Protein AF-A0A242K0G6-F1 (afdb_monomer_lite)

Secondary structure (DSSP, 8-state):
--HHHHHHHHHHHHHTT-S--EEEEEE--S-HHHHHHHHHHHHHHTTT-TTEEEESS--SS-EEEEEESS---S--SEEEEEE-S-TT-HHHHHHHHHHHHHHHHHTT-

Sequence (109 aa):
MYYQYGLYSLVYSLRRFRKNKINIALLLNTSSFLFATFLADLEDSLHNNPSIQVTKYIADETYDLVITNLTINKLLNASYTYMMTNVVNQDEIKRISSVIEKIVLEKRS

Organism: NCBI:txid1987383

Structure (mmCIF, N/CA/C/O backbone):
data_AF-A0A242K0G6-F1
#
_entry.id   AF-A0A242K0G6-F1
#
loop_
_atom_site.group_PDB
_atom_site.id
_atom_site.type_symbol
_atom_site.label_atom_id
_atom_site.label_alt_id
_atom_site.label_comp_id
_atom_site.label_asym_id
_atom_site.label_entity_id
_atom_site.label_seq_id
_atom_site.pdbx_PDB_ins_code
_atom_site.Cartn_x
_atom_site.Cartn_y
_atom_site.Cartn_z
_atom_site.occupancy
_atom_site.B_iso_or_equiv
_atom_site.auth_seq_id
_atom_site.auth_comp_id
_atom_site.auth_asym_id
_atom_site.auth_atom_id
_atom_site.pdbx_PDB_model_num
ATOM 1 N N . MET A 1 1 ? 4.506 -13.575 36.862 1.00 47.53 1 MET A N 1
ATOM 2 C CA . MET A 1 1 ? 4.973 -13.678 35.458 1.00 47.53 1 MET A CA 1
ATOM 3 C C . MET A 1 1 ? 3.967 -14.304 34.473 1.00 47.53 1 MET A C 1
ATOM 5 O O . MET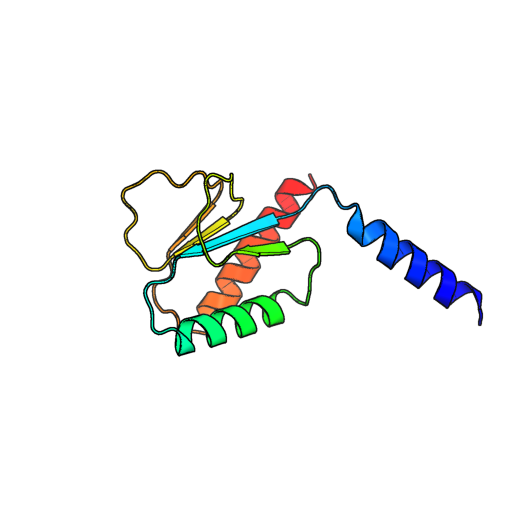 A 1 1 ? 4.265 -14.310 33.292 1.00 47.53 1 MET A O 1
ATOM 9 N N . TYR A 1 2 ? 2.760 -14.739 34.880 1.00 48.84 2 TYR A N 1
ATOM 10 C CA . TYR A 1 2 ? 1.755 -15.316 33.955 1.00 48.84 2 TYR A CA 1
ATOM 11 C C . TYR A 1 2 ? 0.701 -14.322 33.417 1.00 48.84 2 TYR A C 1
ATOM 13 O O . TYR A 1 2 ? 0.125 -14.547 32.358 1.00 48.84 2 TYR A O 1
ATOM 21 N N . TYR A 1 3 ? 0.479 -13.190 34.095 1.00 46.94 3 TYR A N 1
ATOM 22 C CA . TYR A 1 3 ? -0.548 -12.207 33.710 1.00 46.94 3 TYR A CA 1
ATOM 23 C C . TYR A 1 3 ? -0.219 -11.396 32.446 1.00 46.94 3 TYR A C 1
ATOM 25 O O . TYR A 1 3 ? -1.129 -10.989 31.727 1.00 46.94 3 TYR A O 1
ATOM 33 N N . GLN A 1 4 ? 1.065 -11.183 32.138 1.00 48.81 4 GLN A N 1
ATOM 34 C CA . GLN A 1 4 ? 1.466 -10.441 30.937 1.00 48.81 4 GLN A CA 1
ATOM 35 C C . GLN A 1 4 ? 1.080 -11.192 29.654 1.00 48.81 4 GLN A C 1
ATOM 37 O O . GLN A 1 4 ? 0.555 -10.580 28.730 1.00 48.81 4 GLN A O 1
ATOM 42 N N . TYR A 1 5 ? 1.241 -12.518 29.617 1.00 53.62 5 TYR A N 1
ATOM 43 C CA . TYR A 1 5 ? 0.942 -13.328 28.430 1.00 53.62 5 TYR A CA 1
ATOM 44 C C . TYR A 1 5 ? -0.556 -13.373 28.089 1.00 53.62 5 TYR A C 1
ATOM 46 O O . TYR A 1 5 ? -0.922 -13.303 26.915 1.00 53.62 5 TYR A O 1
ATOM 54 N N . GLY A 1 6 ? -1.432 -13.403 29.101 1.00 54.28 6 GLY A N 1
ATOM 55 C CA . GLY A 1 6 ? -2.884 -13.353 28.894 1.00 54.28 6 GLY A CA 1
ATOM 56 C C . GLY A 1 6 ? -3.338 -12.039 28.252 1.00 54.28 6 GLY A C 1
ATOM 57 O O . GLY A 1 6 ? -4.087 -12.056 27.272 1.00 54.28 6 GLY A O 1
ATOM 58 N N . LEU A 1 7 ? -2.809 -10.910 28.739 1.00 55.41 7 LEU A N 1
ATOM 59 C CA . LEU A 1 7 ? -3.095 -9.576 28.200 1.00 55.41 7 LEU A CA 1
ATOM 60 C C . LEU A 1 7 ? -2.614 -9.418 26.753 1.00 55.41 7 LEU A C 1
ATOM 62 O O . LEU A 1 7 ? -3.364 -8.907 25.923 1.00 55.41 7 LEU A O 1
ATOM 66 N N . TYR A 1 8 ? -1.419 -9.915 26.415 1.00 55.47 8 TYR A N 1
ATOM 67 C CA . TYR A 1 8 ? -0.936 -9.903 25.029 1.00 55.47 8 TYR A CA 1
ATOM 68 C C . TYR A 1 8 ? -1.841 -10.713 24.089 1.00 55.47 8 TYR A C 1
ATOM 70 O O . TYR A 1 8 ? -2.148 -10.242 22.993 1.00 55.47 8 TYR A O 1
ATOM 78 N N . SER A 1 9 ? -2.331 -11.882 24.519 1.00 55.38 9 SER A N 1
ATOM 79 C CA . SER A 1 9 ? -3.231 -12.707 23.695 1.00 55.38 9 SER A CA 1
ATOM 80 C C . SER A 1 9 ? -4.601 -12.051 23.465 1.00 55.38 9 SER A C 1
ATOM 82 O O . SER A 1 9 ? -5.144 -12.110 22.360 1.00 55.38 9 SER A O 1
ATOM 84 N N . LEU A 1 10 ? -5.133 -11.356 24.476 1.00 50.97 10 LEU A N 1
ATOM 85 C CA . LEU A 1 10 ? -6.399 -10.628 24.388 1.00 50.97 10 LEU A CA 1
ATOM 86 C C . LEU A 1 10 ? -6.272 -9.401 23.484 1.00 50.97 10 LEU A C 1
ATOM 88 O O . LEU A 1 10 ? -7.116 -9.195 22.616 1.00 50.97 10 LEU A O 1
ATOM 92 N N . VAL A 1 11 ? -5.190 -8.629 23.612 1.00 57.94 11 VAL A N 1
ATOM 93 C CA . VAL A 1 11 ? -4.907 -7.485 22.729 1.00 57.94 11 VAL A CA 1
ATOM 94 C C . VAL A 1 11 ? -4.702 -7.939 21.281 1.00 57.94 11 VAL A C 1
ATOM 96 O O . VAL A 1 11 ? -5.195 -7.291 20.355 1.00 57.94 11 VAL A O 1
ATOM 99 N N . TYR A 1 12 ? -4.025 -9.069 21.067 1.00 51.62 12 TYR A N 1
ATOM 100 C CA . TYR A 1 12 ? -3.844 -9.662 19.742 1.00 51.62 12 TYR A CA 1
ATOM 101 C C . TYR A 1 12 ? -5.175 -10.137 19.133 1.00 51.62 12 TYR A C 1
ATOM 103 O O . TYR A 1 12 ? -5.448 -9.894 17.958 1.00 51.62 12 TYR A O 1
ATOM 111 N N . SER A 1 13 ? -6.050 -10.731 19.947 1.00 50.00 13 SER A N 1
ATOM 112 C CA . SER A 1 13 ? -7.374 -11.196 19.514 1.00 50.00 13 SER A CA 1
ATOM 113 C C . SER A 1 13 ? -8.330 -10.033 19.220 1.00 50.00 13 SER A C 1
ATOM 115 O O . SER A 1 13 ? -9.03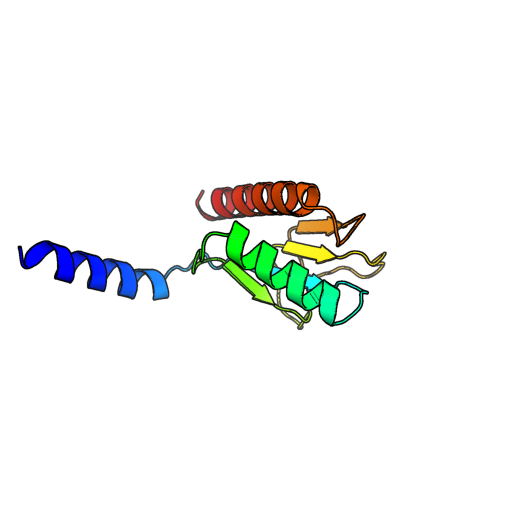6 -10.044 18.212 1.00 50.00 13 SER A O 1
ATOM 117 N N . LEU A 1 14 ? -8.300 -8.976 20.039 1.00 52.69 14 LEU A N 1
ATOM 118 C CA . LEU A 1 14 ? -9.075 -7.746 19.839 1.00 52.69 14 LEU A CA 1
ATOM 119 C C . LEU A 1 14 ? -8.589 -6.936 18.624 1.00 52.69 14 LEU A C 1
ATOM 121 O O . LEU A 1 14 ? -9.380 -6.237 17.991 1.00 52.69 14 LEU A O 1
ATOM 125 N N . ARG A 1 15 ? -7.313 -7.076 18.231 1.00 50.75 15 ARG A N 1
ATOM 126 C CA . ARG A 1 15 ? -6.755 -6.494 16.994 1.00 50.75 15 ARG A CA 1
ATOM 127 C C . ARG A 1 15 ? -7.494 -6.967 15.736 1.00 50.75 15 ARG A C 1
ATOM 129 O O . ARG A 1 15 ? -7.649 -6.172 14.812 1.00 50.75 15 ARG A O 1
ATOM 136 N N . ARG A 1 16 ? -8.008 -8.205 15.718 1.00 46.72 16 ARG A N 1
ATOM 137 C CA . ARG A 1 16 ? -8.769 -8.782 14.591 1.00 46.72 16 ARG A CA 1
ATOM 138 C C . ARG A 1 16 ? -10.142 -8.121 14.379 1.00 46.72 16 ARG A C 1
ATOM 140 O O . ARG A 1 16 ? -10.680 -8.201 13.279 1.00 46.72 16 ARG A O 1
ATOM 147 N N . PHE A 1 17 ? -10.674 -7.432 15.394 1.00 47.28 17 PHE A N 1
ATOM 148 C CA . PHE A 1 17 ? -11.991 -6.776 15.383 1.00 47.28 17 PHE A CA 1
ATOM 149 C C . PHE A 1 17 ? -11.937 -5.250 15.194 1.00 47.28 17 PHE A C 1
ATOM 151 O O . PHE A 1 17 ? -12.949 -4.568 15.365 1.00 47.28 17 PHE A O 1
ATOM 158 N N . ARG A 1 18 ? -10.780 -4.676 14.832 1.00 53.28 18 ARG A N 1
ATOM 159 C CA . ARG A 1 18 ? -10.694 -3.239 14.527 1.00 53.28 18 ARG A CA 1
ATOM 160 C C . ARG A 1 18 ? -11.541 -2.905 13.293 1.00 53.28 18 ARG A C 1
ATOM 162 O O . ARG A 1 18 ? -11.204 -3.300 12.183 1.00 53.28 18 ARG A O 1
ATOM 169 N N . LYS A 1 19 ? -12.608 -2.125 13.503 1.00 53.19 19 LYS A N 1
ATOM 170 C CA . LYS A 1 19 ? -13.496 -1.574 12.460 1.00 53.19 19 LYS A CA 1
ATOM 171 C C . LYS A 1 19 ? -12.808 -0.576 11.513 1.00 53.19 19 LYS A C 1
ATOM 173 O O . LYS A 1 19 ? -13.338 -0.295 10.448 1.00 53.19 19 LYS A O 1
ATOM 178 N N . ASN A 1 20 ? -11.612 -0.098 11.856 1.00 61.66 20 ASN A N 1
ATOM 179 C CA . ASN A 1 20 ? -10.884 0.916 11.089 1.00 61.66 20 ASN A CA 1
ATOM 180 C C . ASN A 1 20 ? -9.800 0.267 10.225 1.00 61.66 20 ASN A C 1
ATOM 182 O O . ASN A 1 20 ? -8.614 0.558 10.394 1.00 61.66 20 ASN A O 1
ATOM 186 N N . LYS A 1 21 ? -10.201 -0.662 9.352 1.00 71.81 21 LYS A N 1
ATOM 187 C CA . LYS A 1 21 ? -9.302 -1.150 8.307 1.00 71.81 21 LYS A CA 1
ATOM 188 C C . LYS A 1 21 ? -9.128 -0.061 7.248 1.00 71.81 21 LYS A C 1
ATOM 190 O O . LYS A 1 21 ? -10.092 0.614 6.887 1.00 71.81 21 LYS A O 1
ATOM 195 N N . ILE A 1 22 ? -7.889 0.135 6.823 1.00 76.88 22 ILE A N 1
ATOM 196 C CA . ILE A 1 22 ? -7.490 1.050 5.764 1.00 76.88 22 ILE A CA 1
ATOM 197 C C . ILE A 1 22 ? -7.190 0.200 4.548 1.00 76.88 22 ILE A C 1
ATOM 199 O O . ILE A 1 22 ? -6.232 -0.573 4.559 1.00 76.88 22 ILE A O 1
ATOM 203 N N . ASN A 1 23 ? -8.028 0.333 3.531 1.00 82.06 23 ASN A N 1
ATOM 204 C CA . ASN A 1 23 ? -7.904 -0.410 2.292 1.00 82.06 23 ASN A CA 1
ATOM 205 C C . ASN A 1 23 ? -7.095 0.426 1.307 1.00 82.06 23 ASN A C 1
ATOM 207 O O . ASN A 1 23 ? -7.531 1.493 0.873 1.00 82.06 23 ASN A O 1
ATOM 211 N N . ILE A 1 24 ? -5.910 -0.063 0.967 1.00 83.50 24 ILE A N 1
ATOM 212 C CA . ILE A 1 24 ? -4.997 0.578 0.031 1.00 83.50 24 ILE A CA 1
ATOM 213 C C . ILE A 1 24 ? -4.959 -0.259 -1.240 1.00 83.50 24 ILE A C 1
ATOM 215 O O . ILE A 1 24 ? -4.724 -1.466 -1.183 1.00 83.50 24 ILE A O 1
ATOM 219 N N . ALA A 1 25 ? -5.165 0.373 -2.387 1.00 83.69 25 ALA A N 1
ATOM 220 C CA . ALA A 1 25 ? -4.983 -0.249 -3.690 1.00 83.69 25 ALA A CA 1
ATOM 221 C C . ALA A 1 25 ? -3.680 0.238 -4.332 1.00 83.69 25 ALA A C 1
ATOM 223 O O . ALA A 1 25 ? -3.400 1.435 -4.372 1.00 83.69 25 ALA A O 1
ATOM 224 N N . LEU A 1 26 ? -2.891 -0.697 -4.855 1.00 85.00 26 LEU A N 1
ATOM 225 C CA . LEU A 1 26 ? -1.682 -0.428 -5.627 1.00 85.00 26 LEU A CA 1
ATOM 226 C C . LEU A 1 26 ? -1.949 -0.679 -7.105 1.00 85.00 26 LEU A C 1
ATOM 228 O O . LEU A 1 26 ? -2.214 -1.807 -7.508 1.00 85.00 26 LEU A O 1
ATOM 232 N N . LEU A 1 27 ? -1.816 0.363 -7.920 1.00 83.25 27 LEU A N 1
ATOM 233 C CA . LEU A 1 27 ? -1.930 0.289 -9.372 1.00 83.25 27 LEU A CA 1
ATOM 234 C C . LEU A 1 27 ? -0.652 0.824 -10.017 1.00 83.25 27 LEU A C 1
ATOM 236 O O . LEU A 1 27 ? -0.592 1.970 -10.466 1.00 83.25 27 LEU A O 1
ATOM 240 N N . LEU A 1 28 ? 0.382 -0.013 -10.040 1.00 83.06 28 LEU A N 1
ATOM 241 C CA . LEU A 1 28 ? 1.688 0.343 -10.582 1.00 83.06 28 LEU A CA 1
ATOM 242 C C . LEU A 1 28 ? 1.940 -0.389 -11.902 1.00 83.06 28 LEU A C 1
ATOM 244 O O . LEU A 1 28 ? 1.994 -1.615 -11.947 1.00 83.06 28 LEU A O 1
ATOM 248 N N . ASN A 1 29 ? 2.143 0.371 -12.973 1.00 83.56 29 ASN A N 1
ATOM 249 C CA . ASN A 1 29 ? 2.664 -0.114 -14.241 1.00 83.56 29 ASN A CA 1
ATOM 250 C C . ASN A 1 29 ? 4.193 -0.181 -14.166 1.00 83.56 29 ASN A C 1
ATOM 252 O O . ASN A 1 29 ? 4.883 0.820 -14.365 1.00 83.56 29 ASN A O 1
ATOM 256 N N . THR A 1 30 ? 4.710 -1.345 -13.786 1.00 81.56 30 THR A N 1
ATOM 257 C CA . THR A 1 30 ? 6.141 -1.621 -13.620 1.00 81.56 30 THR A CA 1
ATOM 258 C C . THR A 1 30 ? 6.408 -3.121 -13.789 1.00 81.56 30 THR A C 1
ATOM 260 O O . THR A 1 30 ? 5.474 -3.911 -13.933 1.00 81.56 30 THR A O 1
ATOM 263 N N . SER A 1 31 ? 7.677 -3.538 -13.783 1.00 85.31 31 SER A N 1
ATOM 264 C CA . SER A 1 31 ? 8.022 -4.962 -13.827 1.00 85.31 31 SER A CA 1
ATOM 265 C C . SER A 1 31 ? 7.550 -5.683 -12.560 1.00 85.31 31 SER A C 1
ATOM 267 O O . SER A 1 31 ? 7.539 -5.110 -11.470 1.00 85.31 31 SER A O 1
ATOM 269 N N . SER A 1 32 ? 7.204 -6.969 -12.672 1.00 83.12 32 SER A N 1
ATOM 270 C CA . SER A 1 32 ? 6.748 -7.769 -11.524 1.00 83.12 32 SER A CA 1
ATOM 271 C C . SER A 1 32 ? 7.763 -7.798 -10.378 1.00 83.12 32 SER A C 1
ATOM 273 O O . SER A 1 32 ? 7.367 -7.844 -9.217 1.00 83.12 32 SER A O 1
ATOM 275 N N . PHE A 1 33 ? 9.059 -7.730 -10.704 1.00 82.38 33 PHE A N 1
ATOM 276 C CA . PHE A 1 33 ? 10.138 -7.633 -9.725 1.00 82.38 33 PHE A CA 1
ATOM 277 C C . PHE A 1 33 ? 10.057 -6.325 -8.931 1.00 82.38 33 PHE A C 1
ATOM 279 O O . PHE A 1 33 ? 9.927 -6.363 -7.714 1.00 82.38 33 PHE A O 1
ATOM 286 N N . LEU A 1 34 ? 10.042 -5.176 -9.617 1.00 81.88 34 LEU A N 1
ATOM 287 C CA . LEU A 1 34 ? 9.971 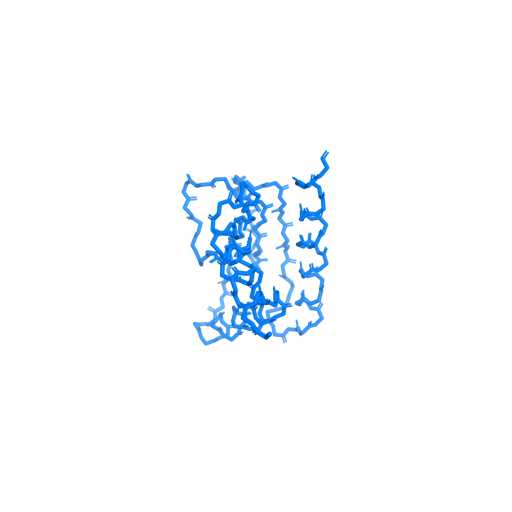-3.866 -8.961 1.00 81.88 34 LEU A CA 1
ATOM 288 C C . LEU A 1 34 ? 8.675 -3.691 -8.169 1.00 81.88 34 LEU A C 1
ATOM 290 O O . LEU A 1 34 ? 8.688 -3.106 -7.092 1.00 81.88 34 LEU A O 1
ATOM 294 N N . PHE A 1 35 ? 7.568 -4.229 -8.680 1.00 84.25 35 PHE A N 1
ATOM 295 C CA . PHE A 1 35 ? 6.298 -4.248 -7.966 1.00 84.25 35 PHE A CA 1
ATOM 296 C C . PHE A 1 35 ? 6.408 -5.010 -6.639 1.00 84.25 35 PHE A C 1
ATOM 298 O O . PHE A 1 35 ? 5.962 -4.521 -5.604 1.00 84.25 35 PHE A O 1
ATOM 305 N N . ALA A 1 36 ? 6.985 -6.215 -6.666 1.00 82.19 36 ALA A N 1
ATOM 306 C CA . ALA A 1 36 ? 7.117 -7.054 -5.480 1.00 82.19 36 ALA A CA 1
ATOM 307 C C . ALA A 1 36 ? 8.065 -6.436 -4.446 1.00 82.19 36 ALA A C 1
ATOM 309 O O . ALA A 1 36 ? 7.735 -6.435 -3.264 1.00 82.19 36 ALA A O 1
ATOM 310 N N . THR A 1 37 ? 9.194 -5.875 -4.890 1.00 84.12 37 THR A N 1
ATOM 311 C CA . THR A 1 37 ? 10.134 -5.162 -4.016 1.00 84.12 37 THR A CA 1
ATOM 312 C C . THR A 1 37 ? 9.470 -3.953 -3.368 1.00 84.12 37 THR A C 1
ATOM 314 O O . THR A 1 37 ? 9.496 -3.831 -2.152 1.00 84.12 37 THR A O 1
ATOM 317 N N . PHE A 1 38 ? 8.790 -3.115 -4.154 1.00 84.50 38 PHE A N 1
ATOM 318 C CA . PHE A 1 38 ? 8.094 -1.946 -3.623 1.00 84.50 38 PHE A CA 1
ATOM 319 C C . PHE A 1 38 ? 7.006 -2.323 -2.612 1.00 84.50 38 PHE A C 1
ATOM 321 O O . PHE A 1 38 ? 6.870 -1.677 -1.578 1.00 84.50 38 PHE A O 1
ATOM 328 N N . LEU A 1 39 ? 6.226 -3.369 -2.902 1.00 83.56 39 LEU A N 1
ATOM 329 C CA . LEU A 1 39 ? 5.206 -3.845 -1.975 1.00 83.56 39 LEU A CA 1
ATOM 330 C C . LEU A 1 39 ? 5.826 -4.318 -0.656 1.00 83.56 39 LEU A C 1
ATOM 332 O O . LEU A 1 39 ? 5.311 -3.953 0.393 1.00 83.56 39 LEU A O 1
ATOM 336 N N . ALA A 1 40 ? 6.912 -5.090 -0.712 1.00 82.56 40 ALA A N 1
ATOM 337 C CA . ALA A 1 40 ? 7.604 -5.557 0.484 1.00 82.56 40 ALA A CA 1
ATOM 338 C C . ALA A 1 40 ? 8.148 -4.379 1.307 1.00 82.56 40 ALA A C 1
ATOM 340 O O . ALA A 1 40 ? 7.875 -4.294 2.500 1.00 82.56 40 ALA A O 1
ATOM 341 N N . ASP A 1 41 ? 8.814 -3.418 0.660 1.00 83.69 41 ASP A N 1
ATOM 342 C CA . ASP A 1 41 ? 9.348 -2.230 1.334 1.00 83.69 41 ASP A CA 1
ATOM 343 C C . ASP A 1 41 ? 8.230 -1.366 1.952 1.00 83.69 41 ASP A C 1
ATOM 345 O O . ASP A 1 41 ? 8.392 -0.788 3.031 1.00 83.69 41 ASP A O 1
ATOM 349 N N . LEU A 1 42 ? 7.076 -1.276 1.282 1.00 82.06 42 LEU A N 1
ATOM 350 C CA . LEU A 1 42 ? 5.899 -0.572 1.788 1.00 82.06 42 LEU A CA 1
ATOM 351 C C . LEU A 1 42 ? 5.287 -1.301 2.993 1.00 82.06 42 LEU A C 1
ATOM 353 O O . LEU A 1 42 ? 4.986 -0.664 4.001 1.00 82.06 42 LEU A O 1
ATOM 357 N N . GLU A 1 43 ? 5.108 -2.619 2.910 1.00 79.75 43 GLU A N 1
ATOM 358 C CA . GLU A 1 43 ? 4.601 -3.446 4.012 1.00 79.75 43 GLU A CA 1
ATOM 359 C C . GLU A 1 43 ? 5.526 -3.374 5.241 1.00 79.75 43 GLU A C 1
ATOM 361 O O . GLU A 1 43 ? 5.042 -3.190 6.366 1.00 79.75 43 GLU A O 1
ATOM 366 N N . ASP A 1 44 ? 6.843 -3.405 5.021 1.00 80.56 44 ASP A N 1
ATOM 367 C CA . ASP A 1 44 ? 7.863 -3.249 6.060 1.00 80.56 44 ASP A CA 1
ATOM 368 C C . ASP A 1 44 ? 7.835 -1.844 6.682 1.00 80.56 44 ASP A C 1
ATOM 370 O O . ASP A 1 44 ? 7.829 -1.703 7.911 1.00 80.56 44 ASP A O 1
ATOM 374 N N . SER A 1 45 ? 7.744 -0.785 5.865 1.00 77.25 45 SER A N 1
ATOM 375 C CA . SER A 1 45 ? 7.646 0.597 6.361 1.00 77.25 45 SER A CA 1
ATOM 376 C C . SER A 1 45 ? 6.414 0.796 7.247 1.00 77.25 45 SER A C 1
ATOM 378 O O . SER A 1 45 ? 6.496 1.448 8.293 1.00 77.25 45 SER A O 1
ATOM 380 N N . LEU A 1 46 ? 5.296 0.163 6.887 1.00 76.50 46 LEU A N 1
ATOM 381 C CA . LEU A 1 46 ? 4.029 0.226 7.614 1.00 76.50 46 LEU A CA 1
ATOM 382 C C . LEU A 1 46 ? 3.992 -0.652 8.883 1.00 76.50 46 LEU A C 1
ATOM 384 O O . LEU A 1 46 ? 2.934 -0.787 9.509 1.00 76.50 46 LEU A O 1
ATOM 388 N N . HIS A 1 47 ? 5.141 -1.190 9.317 1.00 64.81 47 HIS A N 1
ATOM 389 C CA . HIS A 1 47 ? 5.352 -1.827 10.625 1.00 64.81 47 HIS A CA 1
ATOM 390 C C . HIS A 1 47 ? 4.359 -2.957 10.946 1.00 64.81 47 HIS A C 1
ATOM 392 O O . HIS A 1 47 ? 3.952 -3.126 12.102 1.00 64.81 47 HIS A O 1
ATOM 398 N N . ASN A 1 48 ? 3.934 -3.740 9.946 1.00 59.00 48 ASN A N 1
ATOM 399 C CA . ASN A 1 48 ? 2.923 -4.786 10.138 1.00 59.00 48 ASN A CA 1
ATOM 400 C C . ASN A 1 48 ? 1.670 -4.264 10.869 1.00 59.00 48 ASN A C 1
ATOM 402 O O . ASN A 1 48 ? 1.135 -4.926 11.765 1.00 59.00 48 ASN A O 1
ATOM 406 N N . ASN A 1 49 ? 1.213 -3.046 10.557 1.00 65.00 49 ASN A N 1
ATOM 407 C CA . ASN A 1 49 ? -0.016 -2.525 11.137 1.00 65.00 49 ASN A CA 1
ATOM 408 C C . ASN A 1 49 ? -1.196 -3.363 10.614 1.00 65.00 49 ASN A C 1
ATOM 410 O O . ASN A 1 49 ? -1.591 -3.205 9.461 1.00 65.00 49 ASN A O 1
ATOM 414 N N . PRO A 1 50 ? -1.836 -4.200 11.456 1.00 62.16 50 PRO A N 1
ATOM 415 C CA . PRO A 1 50 ? -2.880 -5.127 11.007 1.00 62.16 50 PRO A CA 1
ATOM 416 C C . PRO A 1 50 ? -4.168 -4.406 10.585 1.00 62.16 50 PRO A C 1
ATOM 418 O O . PRO A 1 50 ? -5.131 -5.036 10.154 1.00 62.16 50 PRO A O 1
ATOM 421 N N . SER A 1 51 ? -4.207 -3.085 10.775 1.00 65.81 51 SER A N 1
ATOM 422 C CA . SER A 1 51 ? -5.304 -2.223 10.355 1.00 65.81 51 SER A CA 1
ATOM 423 C C . SER A 1 51 ? -5.121 -1.736 8.914 1.00 65.81 51 SER A C 1
ATOM 425 O O . SER A 1 51 ? -6.018 -1.076 8.419 1.00 65.81 51 SER A O 1
ATOM 427 N N . ILE A 1 52 ? -3.996 -2.018 8.250 1.00 72.69 52 ILE A N 1
ATOM 428 C CA . ILE A 1 52 ? -3.750 -1.631 6.858 1.00 72.69 52 ILE A CA 1
ATOM 429 C C . ILE A 1 52 ? -3.781 -2.889 5.999 1.00 72.69 52 ILE A C 1
ATOM 431 O O . ILE A 1 52 ? -3.109 -3.873 6.297 1.00 72.69 52 ILE A O 1
ATOM 435 N N . GLN A 1 53 ? -4.576 -2.853 4.938 1.00 75.88 53 GLN A N 1
ATOM 436 C CA . GLN A 1 53 ? -4.667 -3.913 3.952 1.00 75.88 53 GLN A CA 1
ATOM 437 C C . GLN A 1 53 ? -4.265 -3.343 2.599 1.00 75.88 53 GLN A C 1
ATOM 439 O O . GLN A 1 53 ? -4.920 -2.441 2.084 1.00 75.88 53 GLN A O 1
ATOM 444 N N . VAL A 1 54 ? -3.191 -3.880 2.026 1.00 77.56 54 VAL A N 1
ATOM 445 C CA . VAL A 1 54 ? -2.699 -3.481 0.708 1.00 77.56 54 VAL A CA 1
ATOM 446 C C . VAL A 1 54 ? -3.145 -4.518 -0.320 1.00 77.56 54 VAL A C 1
ATOM 448 O O . VAL A 1 54 ? -2.927 -5.717 -0.158 1.00 77.56 54 VAL A O 1
ATOM 451 N N . THR A 1 55 ? -3.804 -4.065 -1.380 1.00 77.12 55 THR A N 1
ATOM 452 C CA . THR A 1 55 ? -4.337 -4.904 -2.457 1.00 77.12 55 THR A CA 1
ATOM 453 C C . THR A 1 55 ? -3.667 -4.542 -3.776 1.00 77.12 55 THR A C 1
ATOM 455 O O . THR A 1 55 ? -3.515 -3.373 -4.117 1.00 77.12 55 THR A O 1
ATOM 458 N N . LYS A 1 56 ? -3.229 -5.564 -4.517 1.00 68.81 56 LYS A N 1
ATOM 459 C CA . LYS A 1 56 ? -2.483 -5.410 -5.780 1.00 68.81 56 LYS A CA 1
ATOM 460 C C . LYS A 1 56 ? -3.369 -5.064 -6.980 1.00 68.81 56 LYS A C 1
ATOM 462 O O . LYS A 1 56 ? -2.857 -4.723 -8.038 1.00 68.81 56 LYS A O 1
ATOM 467 N N . TYR A 1 57 ? -4.680 -5.230 -6.832 1.00 65.12 57 TYR A N 1
ATOM 468 C CA . TYR A 1 57 ? -5.651 -5.091 -7.906 1.00 65.12 57 TYR A CA 1
ATOM 469 C C . TYR A 1 57 ? -6.829 -4.272 -7.403 1.00 65.12 57 TYR A C 1
ATOM 471 O O . TYR A 1 57 ? -7.317 -4.505 -6.298 1.00 65.12 57 TYR A O 1
ATOM 479 N N . ILE A 1 58 ? -7.270 -3.329 -8.232 1.00 64.38 58 ILE A N 1
ATOM 480 C CA . ILE A 1 58 ? -8.490 -2.565 -7.993 1.00 64.38 58 ILE A CA 1
ATOM 481 C C . ILE A 1 58 ? -9.666 -3.488 -8.320 1.00 64.38 58 ILE A C 1
ATOM 483 O O . ILE A 1 58 ? -9.856 -3.866 -9.475 1.00 64.38 58 ILE A O 1
ATOM 487 N N . ALA A 1 59 ? -10.405 -3.885 -7.293 1.00 63.19 59 ALA A N 1
ATOM 488 C CA . ALA A 1 59 ? -11.718 -4.507 -7.397 1.00 63.19 59 ALA A CA 1
ATOM 489 C C . ALA A 1 59 ? -12.811 -3.420 -7.367 1.00 63.19 59 ALA A C 1
ATOM 491 O O . ALA A 1 59 ? -12.511 -2.247 -7.132 1.00 63.19 59 ALA A O 1
ATOM 492 N N . ASP A 1 60 ? -14.077 -3.800 -7.567 1.00 59.50 60 ASP A N 1
ATOM 493 C CA . ASP A 1 60 ? -15.247 -2.930 -7.339 1.00 59.50 60 A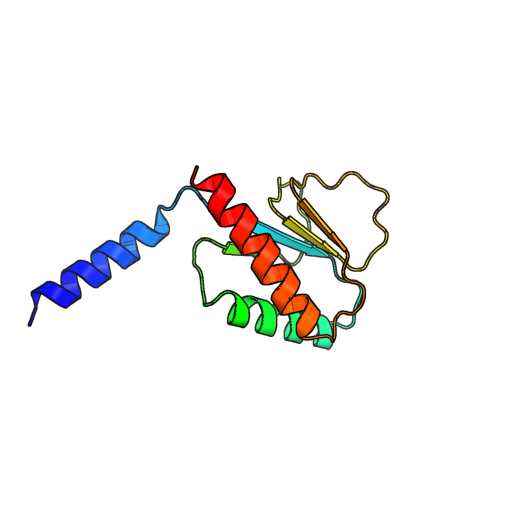SP A CA 1
ATOM 494 C C . ASP A 1 60 ? -15.478 -2.697 -5.830 1.00 59.50 60 ASP A C 1
ATOM 496 O O . ASP A 1 60 ? -16.540 -2.966 -5.272 1.00 59.50 60 ASP A O 1
ATOM 500 N N . GLU A 1 61 ? -14.444 -2.218 -5.146 1.00 66.06 61 GLU A N 1
ATOM 501 C CA . GLU A 1 61 ? -14.432 -1.901 -3.726 1.00 66.06 61 GLU A CA 1
ATOM 502 C C . GLU A 1 61 ? -14.075 -0.422 -3.528 1.00 66.06 61 GLU A C 1
ATOM 504 O O . GLU A 1 61 ? -13.395 0.202 -4.345 1.00 66.06 61 GLU A O 1
ATOM 509 N N . THR A 1 62 ? -14.557 0.164 -2.431 1.00 75.06 62 THR A N 1
ATOM 510 C CA . THR A 1 62 ? -14.157 1.511 -2.015 1.00 75.06 62 THR A CA 1
ATOM 511 C C . THR A 1 62 ? -12.818 1.442 -1.292 1.00 75.06 62 THR A C 1
ATOM 513 O O . THR A 1 62 ? -12.705 0.784 -0.251 1.00 75.06 62 THR A O 1
ATOM 516 N N . TYR A 1 63 ? -11.824 2.147 -1.821 1.00 80.12 63 TYR A N 1
ATOM 517 C CA . TYR A 1 63 ? -10.489 2.235 -1.242 1.00 80.12 63 TYR A CA 1
ATOM 518 C C . TYR A 1 63 ? -10.322 3.528 -0.449 1.00 80.12 63 TYR A C 1
ATOM 520 O O . TYR A 1 63 ? -10.871 4.574 -0.783 1.00 80.12 63 TYR A O 1
ATOM 528 N N . ASP A 1 64 ? -9.522 3.483 0.606 1.00 80.81 64 ASP A N 1
ATOM 529 C CA . ASP A 1 64 ? -9.163 4.692 1.343 1.00 80.81 64 ASP A CA 1
ATOM 530 C C . ASP A 1 64 ? -8.034 5.437 0.638 1.00 80.81 64 ASP A C 1
ATOM 532 O O . ASP A 1 64 ? -8.033 6.664 0.583 1.00 80.81 64 ASP A O 1
ATOM 536 N N . LEU A 1 65 ? -7.098 4.688 0.054 1.00 84.31 65 LEU A N 1
ATOM 537 C CA . LEU A 1 65 ? -5.975 5.226 -0.699 1.00 84.31 65 LEU A CA 1
ATOM 538 C C . LEU A 1 65 ? -5.719 4.381 -1.945 1.00 84.31 65 LEU A C 1
ATOM 540 O O . LEU A 1 65 ? -5.592 3.163 -1.857 1.00 84.31 65 LEU A O 1
ATOM 544 N N . VAL A 1 66 ? -5.561 5.029 -3.094 1.00 85.12 66 VAL A N 1
ATOM 545 C CA . VAL A 1 66 ? -4.993 4.400 -4.289 1.00 85.12 66 VAL A CA 1
ATOM 546 C C . VAL A 1 66 ? -3.624 4.993 -4.567 1.00 85.12 66 VAL A C 1
ATOM 548 O O . VAL A 1 66 ? -3.489 6.202 -4.723 1.00 85.12 66 VAL A O 1
ATOM 551 N N . ILE A 1 67 ? -2.611 4.140 -4.652 1.00 86.38 67 ILE A N 1
ATOM 552 C CA . ILE A 1 67 ? -1.247 4.503 -5.027 1.00 86.38 67 ILE A CA 1
ATOM 553 C C . ILE A 1 67 ? -1.039 4.061 -6.472 1.00 86.38 67 ILE A C 1
ATOM 555 O O . ILE A 1 67 ? -1.183 2.879 -6.789 1.00 86.38 67 ILE A O 1
ATOM 559 N N . THR A 1 68 ? -0.701 4.991 -7.360 1.00 85.88 68 THR A N 1
ATOM 560 C CA . THR A 1 68 ? -0.551 4.689 -8.785 1.00 85.88 68 THR A CA 1
ATOM 561 C C . THR A 1 68 ? 0.573 5.470 -9.443 1.00 85.88 68 THR A C 1
ATOM 563 O O . THR A 1 68 ? 0.852 6.590 -9.048 1.00 85.88 68 THR A O 1
ATOM 566 N N . ASN A 1 69 ? 1.199 4.913 -10.476 1.00 84.25 69 ASN A N 1
ATOM 567 C CA . ASN A 1 69 ? 2.101 5.644 -11.376 1.00 84.25 69 ASN A CA 1
ATOM 568 C C . ASN A 1 69 ? 1.492 5.838 -12.779 1.00 84.25 69 ASN A C 1
ATOM 570 O O . ASN A 1 69 ? 2.189 6.225 -13.716 1.00 84.25 69 ASN A O 1
ATOM 574 N N . LEU A 1 70 ? 0.207 5.517 -12.940 1.00 80.00 70 LEU A N 1
ATOM 575 C CA . LEU A 1 70 ? -0.527 5.678 -14.184 1.00 80.00 70 LEU A CA 1
ATOM 576 C C . LEU A 1 70 ? -1.290 7.000 -14.166 1.00 80.00 70 LEU A C 1
ATOM 578 O O . LEU A 1 70 ? -1.822 7.420 -13.140 1.00 80.00 70 LEU A O 1
ATOM 582 N N . THR A 1 71 ? -1.395 7.643 -15.325 1.00 73.94 71 THR A N 1
ATOM 583 C CA . THR A 1 71 ? -2.311 8.770 -15.506 1.00 73.94 71 THR A CA 1
ATOM 584 C C . THR A 1 71 ? -3.728 8.213 -15.615 1.00 73.94 71 THR A C 1
ATOM 586 O O . THR A 1 71 ? -4.147 7.738 -16.671 1.00 73.94 71 THR A O 1
ATOM 589 N N . ILE A 1 72 ? -4.451 8.184 -14.497 1.00 66.19 72 ILE A N 1
ATOM 590 C CA . ILE A 1 72 ? -5.792 7.603 -14.445 1.00 66.19 72 ILE A CA 1
ATOM 591 C C . ILE A 1 72 ? -6.825 8.683 -14.786 1.00 66.19 72 ILE A C 1
ATOM 593 O O . ILE A 1 72 ? -7.019 9.626 -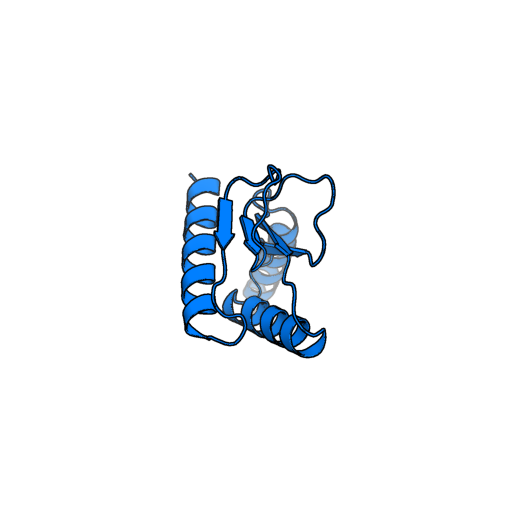14.028 1.00 66.19 72 ILE A O 1
ATOM 597 N N . ASN A 1 73 ? -7.522 8.515 -15.915 1.00 56.84 73 ASN A N 1
ATOM 598 C CA . ASN A 1 73 ? -8.647 9.374 -16.324 1.00 56.84 73 ASN A CA 1
ATOM 599 C C . ASN A 1 73 ? -10.003 8.935 -15.734 1.00 56.84 73 ASN A C 1
ATOM 601 O O . ASN A 1 73 ? -10.999 9.637 -15.890 1.00 56.84 73 ASN A O 1
ATOM 605 N N . LYS A 1 74 ? -10.075 7.757 -15.100 1.00 56.75 74 LYS A N 1
ATOM 606 C CA . LYS A 1 74 ? -11.299 7.232 -14.478 1.00 56.75 74 LYS A CA 1
ATOM 607 C C . LYS A 1 74 ? -11.358 7.586 -12.995 1.00 56.75 74 LYS A C 1
ATOM 609 O O . LYS A 1 74 ? -10.362 7.473 -12.290 1.00 56.75 74 LYS A O 1
ATOM 614 N N . LEU A 1 75 ? -12.552 7.948 -12.531 1.00 56.47 75 LEU A N 1
ATOM 615 C CA . LEU A 1 75 ? -12.876 8.077 -11.113 1.00 56.47 75 LEU A CA 1
ATOM 616 C C . LEU A 1 75 ? -12.600 6.737 -10.427 1.00 56.47 75 LEU A C 1
ATOM 618 O O . LEU A 1 75 ? -13.345 5.774 -10.592 1.00 56.47 75 LEU A O 1
ATOM 622 N N . LEU A 1 76 ? -11.489 6.667 -9.704 1.00 67.38 76 LEU A N 1
ATOM 623 C CA . LEU A 1 76 ? -11.261 5.604 -8.744 1.00 67.38 76 LEU A CA 1
ATOM 624 C C . LEU A 1 76 ? -12.230 5.833 -7.588 1.00 67.38 76 LEU A C 1
ATOM 626 O O . LEU A 1 76 ? -12.342 6.960 -7.106 1.00 67.38 76 LEU A O 1
ATOM 630 N N . ASN A 1 77 ? -12.914 4.783 -7.136 1.00 68.25 77 ASN A N 1
ATOM 631 C CA . ASN A 1 77 ? -13.725 4.825 -5.917 1.00 68.25 77 ASN A CA 1
ATOM 632 C C . ASN A 1 77 ? -12.798 4.883 -4.692 1.00 68.25 77 ASN A C 1
ATOM 634 O O . ASN A 1 77 ? -12.704 3.928 -3.924 1.00 68.25 77 ASN A O 1
ATOM 638 N N . ALA A 1 78 ? -12.057 5.984 -4.560 1.00 75.12 78 ALA A N 1
ATOM 639 C CA . ALA A 1 78 ? -11.021 6.175 -3.564 1.00 75.12 78 ALA A CA 1
ATOM 640 C C . ALA A 1 78 ? -11.138 7.541 -2.888 1.00 75.12 78 ALA A C 1
ATOM 642 O O . ALA A 1 78 ? -11.281 8.558 -3.566 1.00 75.12 78 ALA A O 1
ATOM 643 N N . SER A 1 79 ? -11.041 7.573 -1.557 1.00 77.62 79 SER A N 1
ATOM 644 C CA . SER A 1 79 ? -11.022 8.839 -0.807 1.00 77.62 79 SER A CA 1
ATOM 645 C C . SER A 1 79 ? -9.757 9.648 -1.091 1.00 77.62 79 SER A C 1
ATOM 647 O O . SER A 1 79 ? -9.815 10.871 -1.198 1.00 77.62 79 SER A O 1
ATOM 649 N N . TYR A 1 80 ? -8.626 8.963 -1.269 1.00 80.94 80 TYR A N 1
ATOM 650 C CA . TYR A 1 80 ? -7.345 9.570 -1.599 1.00 80.94 80 TYR A CA 1
ATOM 651 C C . TYR A 1 80 ? -6.692 8.869 -2.787 1.00 80.94 80 TYR A C 1
ATOM 653 O O . TYR A 1 80 ? -6.739 7.647 -2.918 1.00 80.94 80 TYR A O 1
ATOM 661 N N . THR A 1 81 ? -6.035 9.649 -3.644 1.00 82.56 81 THR A N 1
ATOM 662 C CA . THR A 1 81 ? -5.193 9.130 -4.729 1.00 82.56 81 THR A CA 1
ATOM 663 C C . THR A 1 81 ? -3.801 9.733 -4.605 1.00 82.56 81 THR A C 1
ATOM 665 O O . THR A 1 81 ? -3.653 10.952 -4.550 1.00 82.56 81 THR A O 1
ATOM 668 N N . TYR A 1 82 ? -2.783 8.879 -4.556 1.00 85.12 82 TYR A N 1
ATOM 669 C CA . TYR A 1 82 ? -1.379 9.260 -4.545 1.00 85.12 82 TYR A CA 1
ATOM 670 C C . TYR A 1 82 ? -0.726 8.850 -5.862 1.00 85.12 82 TYR A C 1
ATOM 672 O O . TYR A 1 82 ? -0.650 7.663 -6.191 1.00 85.12 82 TYR A O 1
ATOM 680 N N . MET A 1 83 ? -0.248 9.841 -6.615 1.00 83.94 83 MET A N 1
ATOM 681 C CA . MET A 1 83 ? 0.448 9.610 -7.874 1.00 83.94 83 MET A CA 1
ATOM 682 C C . MET A 1 83 ? 1.958 9.536 -7.636 1.00 83.94 83 MET A C 1
ATOM 684 O O . MET A 1 83 ? 2.607 10.538 -7.344 1.00 83.94 83 MET A O 1
ATOM 688 N N . MET A 1 84 ? 2.511 8.338 -7.780 1.00 81.75 84 MET A N 1
ATOM 689 C CA . MET A 1 84 ? 3.940 8.078 -7.733 1.00 81.75 84 MET A CA 1
ATOM 690 C C . MET A 1 84 ? 4.619 8.570 -9.004 1.00 81.75 84 MET A C 1
ATOM 692 O O . MET A 1 84 ? 4.211 8.250 -10.120 1.00 81.75 84 MET A O 1
ATOM 696 N N . THR A 1 85 ? 5.720 9.287 -8.815 1.00 75.69 85 THR A N 1
ATOM 697 C CA . THR A 1 85 ? 6.573 9.757 -9.914 1.00 75.69 85 THR A CA 1
ATOM 698 C C . THR A 1 85 ? 7.734 8.803 -10.197 1.00 75.69 85 THR A C 1
ATOM 700 O O . THR A 1 85 ? 8.201 8.725 -11.331 1.00 75.69 85 THR A O 1
ATOM 703 N N . ASN A 1 86 ? 8.184 8.038 -9.195 1.00 73.75 86 ASN A N 1
ATOM 704 C CA . ASN A 1 86 ? 9.252 7.053 -9.333 1.00 73.75 86 ASN A CA 1
ATOM 705 C C . ASN A 1 86 ? 9.056 5.883 -8.354 1.00 73.75 86 ASN A C 1
ATOM 707 O O . ASN A 1 86 ? 9.029 6.084 -7.144 1.00 73.75 86 ASN A O 1
ATOM 711 N N . VAL A 1 87 ? 8.962 4.658 -8.877 1.00 69.25 87 VAL A N 1
ATOM 712 C CA . VAL A 1 87 ? 8.722 3.434 -8.087 1.00 69.25 87 VAL A CA 1
ATOM 713 C C . VAL A 1 87 ? 9.957 3.001 -7.277 1.00 69.25 87 VAL A C 1
ATOM 715 O O . VAL A 1 87 ? 9.822 2.276 -6.302 1.00 69.25 87 VAL A O 1
ATOM 718 N N . VAL A 1 88 ? 11.157 3.463 -7.644 1.00 65.62 88 VAL A N 1
ATOM 719 C CA . VAL A 1 88 ? 12.435 3.023 -7.042 1.00 65.62 88 VAL A CA 1
ATOM 720 C C . VAL A 1 88 ? 12.891 3.933 -5.887 1.00 65.62 88 VAL A C 1
ATOM 722 O O . VAL A 1 88 ? 13.889 3.658 -5.228 1.00 65.62 88 VAL A O 1
ATOM 725 N N . ASN A 1 89 ? 12.192 5.041 -5.621 1.00 74.62 89 ASN A N 1
ATOM 726 C CA . ASN A 1 89 ? 12.657 6.033 -4.655 1.00 74.62 89 ASN A CA 1
ATOM 727 C C . ASN A 1 89 ? 12.149 5.753 -3.227 1.00 74.62 89 ASN A C 1
ATOM 729 O O . ASN A 1 89 ? 10.950 5.821 -2.965 1.00 74.62 89 ASN A O 1
ATOM 733 N N . GLN A 1 90 ? 13.062 5.536 -2.276 1.00 71.19 90 GLN A N 1
ATOM 734 C CA . GLN A 1 90 ? 12.727 5.360 -0.855 1.00 71.19 90 GLN A CA 1
ATOM 735 C C . GLN A 1 90 ? 12.057 6.593 -0.225 1.00 71.19 90 GLN A C 1
ATOM 737 O O . GLN A 1 90 ? 11.291 6.461 0.732 1.00 71.19 90 GLN A O 1
ATOM 742 N N . ASP A 1 91 ? 12.292 7.793 -0.760 1.00 77.69 91 ASP A N 1
ATOM 743 C CA . ASP A 1 91 ? 11.616 9.000 -0.274 1.00 77.69 91 ASP A CA 1
ATOM 744 C C . ASP A 1 91 ? 10.118 9.003 -0.609 1.00 77.69 91 ASP A C 1
ATOM 746 O O . ASP A 1 91 ? 9.323 9.586 0.131 1.00 77.69 91 ASP A O 1
ATOM 750 N N . GLU A 1 92 ? 9.707 8.306 -1.673 1.00 78.62 92 GLU A N 1
ATOM 751 C CA . GLU A 1 92 ? 8.289 8.126 -1.999 1.00 78.62 92 GLU A CA 1
ATOM 752 C C . GLU A 1 92 ? 7.597 7.232 -0.968 1.00 78.62 92 GLU A C 1
ATOM 754 O O . GLU A 1 92 ? 6.477 7.531 -0.564 1.00 78.62 92 GLU A O 1
ATOM 759 N N . ILE A 1 93 ? 8.282 6.208 -0.451 1.00 79.88 93 ILE A N 1
ATOM 760 C CA . ILE A 1 93 ? 7.742 5.349 0.613 1.00 79.88 93 ILE A CA 1
ATOM 761 C C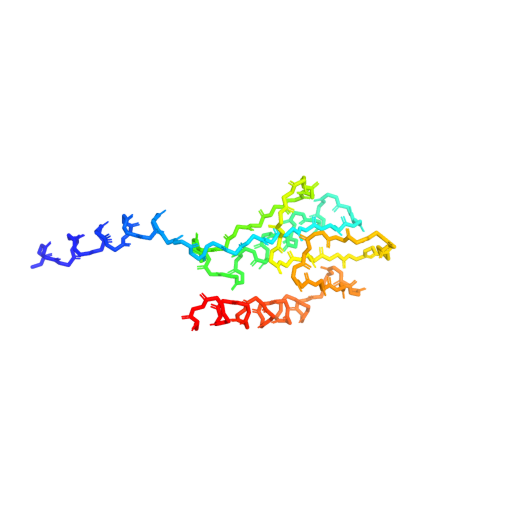 . ILE A 1 93 ? 7.474 6.173 1.875 1.00 79.88 93 ILE A C 1
ATOM 763 O O . ILE A 1 93 ? 6.387 6.093 2.437 1.00 79.88 93 ILE A O 1
ATOM 767 N N . LYS A 1 94 ? 8.407 7.043 2.286 1.00 80.94 94 LYS A N 1
ATOM 768 C CA . LYS A 1 94 ? 8.201 7.926 3.451 1.00 80.94 94 LYS A CA 1
ATOM 769 C C . LYS A 1 94 ? 7.003 8.860 3.270 1.00 80.94 94 LYS A C 1
ATOM 771 O O . LYS A 1 94 ? 6.230 9.058 4.208 1.00 80.94 94 LYS A O 1
ATOM 776 N N . ARG A 1 95 ? 6.835 9.428 2.071 1.00 83.06 95 ARG A N 1
ATOM 777 C CA . ARG A 1 95 ? 5.685 10.287 1.743 1.00 83.06 95 ARG A CA 1
ATOM 778 C C . ARG A 1 95 ? 4.377 9.512 1.810 1.00 83.06 95 ARG A C 1
ATOM 780 O O . ARG A 1 95 ? 3.436 9.973 2.449 1.00 83.06 95 ARG A O 1
ATOM 787 N N . ILE A 1 96 ? 4.340 8.326 1.207 1.00 84.44 96 ILE A N 1
ATOM 788 C CA . ILE A 1 96 ? 3.182 7.431 1.232 1.00 84.44 96 ILE A CA 1
ATOM 789 C C . ILE A 1 96 ? 2.829 7.056 2.675 1.00 84.44 96 ILE A C 1
ATOM 791 O O . ILE A 1 96 ? 1.670 7.181 3.062 1.00 84.44 96 ILE A O 1
ATOM 795 N N . SER A 1 97 ? 3.812 6.686 3.497 1.00 81.12 97 SER A N 1
ATOM 796 C CA . SER A 1 97 ? 3.594 6.364 4.910 1.00 81.12 97 SER A CA 1
ATOM 797 C C . SER A 1 97 ? 2.993 7.544 5.680 1.00 81.12 97 SER A C 1
ATOM 799 O O . SER A 1 97 ? 2.033 7.355 6.420 1.00 81.12 97 SER A O 1
ATOM 801 N N . SER A 1 98 ? 3.455 8.775 5.436 1.00 82.44 98 SER A N 1
ATOM 802 C CA . SER A 1 98 ? 2.871 9.978 6.052 1.00 82.44 98 SER A CA 1
ATOM 803 C C . SER A 1 98 ? 1.419 10.234 5.615 1.00 82.44 98 SER A C 1
ATOM 805 O O . SER A 1 98 ? 0.571 10.582 6.441 1.00 82.44 98 SER A O 1
ATOM 807 N N . VAL A 1 99 ? 1.092 10.010 4.336 1.00 84.69 99 VAL A N 1
ATOM 808 C CA . VAL A 1 99 ? -0.294 10.093 3.834 1.00 84.69 99 VAL A CA 1
ATOM 809 C C . VAL A 1 99 ? -1.172 9.041 4.510 1.00 84.69 99 VAL A C 1
ATOM 811 O O . VAL A 1 99 ? -2.276 9.348 4.955 1.00 84.69 99 VAL A O 1
ATOM 814 N N . ILE A 1 100 ? -0.673 7.813 4.640 1.00 82.25 100 ILE A N 1
ATOM 815 C CA . ILE A 1 100 ? -1.391 6.725 5.304 1.00 82.25 100 ILE A CA 1
ATOM 816 C C . ILE A 1 100 ? -1.624 7.056 6.781 1.00 82.25 100 ILE A C 1
ATOM 818 O O . ILE A 1 100 ? -2.739 6.882 7.266 1.00 82.25 100 ILE A O 1
ATOM 822 N N . GLU A 1 101 ? -0.628 7.583 7.495 1.00 79.56 101 GLU A N 1
ATOM 823 C CA . GLU A 1 101 ? -0.781 8.022 8.888 1.00 79.56 101 GLU A CA 1
ATOM 824 C C . GLU A 1 101 ? -1.863 9.091 9.047 1.00 79.56 101 GLU A C 1
ATOM 826 O O . GLU A 1 101 ? -2.679 9.006 9.968 1.00 79.56 101 GLU A O 1
ATOM 831 N N . LYS A 1 102 ? -1.933 10.055 8.123 1.00 81.94 102 LYS A N 1
ATOM 832 C CA . LYS A 1 102 ? -3.003 11.056 8.110 1.00 81.94 102 LYS A CA 1
ATOM 833 C C . LYS A 1 102 ? -4.384 10.401 7.982 1.00 81.94 102 LYS A C 1
ATOM 835 O O . LYS A 1 102 ? -5.272 10.701 8.776 1.00 81.94 102 LYS A O 1
ATOM 840 N N . ILE A 1 103 ? -4.543 9.449 7.061 1.00 81.38 103 ILE A N 1
ATOM 841 C CA . ILE A 1 103 ? -5.798 8.697 6.873 1.00 81.38 103 ILE A CA 1
ATOM 842 C C . ILE A 1 103 ? -6.150 7.881 8.129 1.00 81.38 103 ILE A C 1
ATOM 844 O O . ILE A 1 103 ? -7.313 7.822 8.537 1.00 81.38 103 ILE A O 1
ATOM 848 N N . VAL A 1 104 ? -5.152 7.270 8.784 1.00 78.25 104 VAL A N 1
ATOM 849 C CA . VAL A 1 104 ? -5.339 6.548 10.057 1.00 78.25 104 VAL A CA 1
ATOM 850 C C . VAL A 1 104 ? -5.912 7.471 11.129 1.00 78.25 104 VAL A C 1
ATOM 852 O O . VAL A 1 104 ? -6.790 7.047 11.882 1.00 78.25 104 VAL A O 1
ATOM 855 N N . LEU A 1 105 ? -5.390 8.694 11.237 1.00 77.44 105 LEU A N 1
ATOM 856 C CA . LEU A 1 105 ? -5.828 9.671 12.232 1.00 77.44 105 LEU A CA 1
ATOM 857 C C . LEU A 1 105 ? -7.247 10.170 11.944 1.00 77.44 105 LEU A C 1
ATOM 859 O O . LEU A 1 105 ? -8.062 10.199 12.862 1.00 77.44 105 LEU A O 1
ATOM 863 N N . GLU A 1 106 ? -7.567 10.469 10.685 1.00 78.06 106 GLU A N 1
ATOM 864 C CA . GLU A 1 106 ? -8.902 10.924 10.271 1.00 78.06 106 GLU A CA 1
ATOM 865 C C . GLU A 1 106 ? -9.990 9.886 10.564 1.00 78.06 106 GLU A C 1
ATOM 867 O O . GLU A 1 106 ? -11.040 10.234 11.086 1.00 78.06 106 GLU A O 1
ATOM 872 N N . LYS A 1 107 ? -9.726 8.594 10.326 1.00 71.19 107 LYS A N 1
ATOM 873 C CA . LYS A 1 107 ? -10.681 7.518 10.654 1.00 71.19 107 LYS A CA 1
ATOM 874 C C . LYS A 1 107 ? -10.861 7.259 12.155 1.00 71.19 107 LYS A C 1
ATOM 876 O O . LYS A 1 107 ? -11.743 6.488 12.534 1.00 71.19 107 LYS A O 1
ATOM 881 N N . ARG A 1 108 ? -9.965 7.767 13.006 1.00 63.22 108 ARG A N 1
ATOM 882 C CA . ARG A 1 108 ? -10.038 7.606 14.471 1.00 63.22 108 ARG A CA 1
ATOM 883 C C . ARG A 1 108 ? -10.755 8.764 15.167 1.00 63.22 108 ARG A C 1
ATOM 885 O O . ARG A 1 108 ? -11.125 8.576 16.325 1.00 63.22 108 ARG A O 1
ATOM 892 N N . SER A 1 109 ? -10.873 9.914 14.500 1.00 52.19 109 SER A N 1
ATOM 893 C CA . SER A 1 109 ? -11.637 11.080 14.958 1.00 52.19 109 SER A CA 1
ATOM 894 C C . SER A 1 109 ? -13.133 10.900 14.733 1.00 52.19 109 SER A C 1
ATOM 896 O O . SER A 1 109 ? -13.869 11.642 15.419 1.00 52.19 109 SER A O 1
#

Radius of gyration: 15.94 Å; chains: 1; bounding box: 28×26×52 Å

Foldseek 3Di:
DPVVVVVVVVVVVVLVVPPQAAEEEEAEPDDPVLVVVLVVLLCVLLVVNVSYDYHDDQDPDQHQEYEYCDPDPDDRSYVYYHHDPDSPDPVVSVVVSVVVVVSSVVSVD

pLDDT: mean 71.93, std 12.18, range [46.72, 86.38]